Protein AF-A0A1I8AUG9-F1 (afdb_monomer_lite)

Secondary structure (DSSP, 8-state):
--HHHHHHHHHHHHHHHHHHHH---GGGGGHHHHHHH-HHHHT-TTSHHHHHHHHHHHHHHHHHHHHHHT--HHHHHHHHHHHHHHHHHTT-S-HHHHHHHHHHHHHHHHH-GGGGG-HHHHHHHHHHHHHHHHHHHH-TT---S-EE-TT-S-EE-

Radius of gyration: 16.48 Å; chains: 1; bounding box: 34×39×44 Å

InterPro domains:
  IPR045495 PI4-kinase, N-terminal [PF19274] (2-131)

Organism: NCBI:txid37863

pLDDT: mean 90.57, std 6.31, range [69.12, 98.06]

Foldseek 3Di:
DDPVLVVVLVVVLVVLLCQLQDPPDLCSLVVLVVCLVDPVQVPDPPCSNVSSLVSSLVSLLSSLVNCLVVVDPVSVVSLLLVLLVLLLQCLAPDPSSVVSSVSSNVSSCVSPVCSVVPPSSVVSNVQVVVQVVVCCVVPVPCPPQWADGPPRPDIHD

Structure (mmCIF, N/CA/C/O backbone):
data_AF-A0A1I8AUG9-F1
#
_entry.id   AF-A0A1I8AUG9-F1
#
loop_
_atom_site.group_PDB
_atom_site.id
_atom_site.type_symbol
_atom_site.label_atom_id
_atom_site.label_alt_id
_atom_site.label_comp_id
_atom_site.label_asym_id
_atom_site.label_entity_id
_atom_site.label_seq_id
_atom_site.pdbx_PDB_ins_code
_atom_site.Cartn_x
_atom_site.Cartn_y
_atom_site.Cartn_z
_atom_site.occupancy
_atom_site.B_iso_or_equiv
_atom_site.auth_seq_id
_atom_site.auth_comp_id
_atom_site.auth_asym_id
_atom_site.auth_atom_id
_atom_site.pdbx_PDB_model_num
ATOM 1 N N . MET A 1 1 ? 10.188 9.092 -20.958 1.00 77.44 1 MET A N 1
ATOM 2 C CA . MET A 1 1 ? 8.803 8.736 -21.311 1.00 77.44 1 MET A CA 1
ATOM 3 C C . MET A 1 1 ? 8.445 9.363 -22.630 1.00 77.44 1 MET A C 1
ATOM 5 O O . MET A 1 1 ? 8.800 10.518 -22.847 1.00 77.44 1 MET A O 1
ATOM 9 N N . ASP A 1 2 ? 7.770 8.608 -23.487 1.00 88.19 2 ASP A N 1
ATOM 10 C CA . ASP A 1 2 ? 7.116 9.165 -24.667 1.00 88.19 2 ASP A CA 1
ATOM 11 C C . ASP A 1 2 ? 5.736 9.756 -24.312 1.00 88.19 2 ASP A C 1
ATOM 13 O O . ASP A 1 2 ? 5.246 9.644 -23.184 1.00 88.19 2 ASP A O 1
ATOM 17 N N . PHE A 1 3 ? 5.110 10.427 -25.278 1.00 91.19 3 PHE A N 1
ATOM 18 C CA . PHE A 1 3 ? 3.799 11.043 -25.082 1.00 91.19 3 PHE A CA 1
ATOM 19 C C . PHE A 1 3 ? 2.711 10.014 -24.731 1.00 91.19 3 PHE A C 1
ATOM 21 O O . PHE A 1 3 ? 1.875 10.283 -23.869 1.00 91.19 3 PHE A O 1
ATOM 28 N N . ALA A 1 4 ? 2.736 8.826 -25.341 1.00 90.56 4 ALA A N 1
ATOM 29 C CA . ALA A 1 4 ? 1.734 7.789 -25.104 1.00 90.56 4 ALA A CA 1
ATOM 30 C C . ALA A 1 4 ? 1.789 7.266 -23.659 1.00 90.56 4 ALA A C 1
ATOM 32 O O . ALA A 1 4 ? 0.751 7.147 -23.006 1.00 90.56 4 ALA A O 1
ATOM 33 N N . GLN A 1 5 ? 2.992 7.043 -23.126 1.00 89.25 5 GLN A N 1
ATOM 34 C CA . GLN A 1 5 ? 3.235 6.654 -21.737 1.00 89.25 5 GLN A CA 1
ATOM 35 C C . GLN A 1 5 ? 2.730 7.719 -20.755 1.00 89.25 5 GLN A C 1
ATOM 37 O O . GLN A 1 5 ? 2.075 7.384 -19.768 1.00 89.25 5 GLN A O 1
ATOM 42 N N . CYS A 1 6 ? 2.968 9.003 -21.039 1.00 91.00 6 CYS A N 1
ATOM 43 C CA . CYS A 1 6 ? 2.462 10.100 -20.211 1.00 91.00 6 CYS A CA 1
ATOM 44 C C . CYS A 1 6 ? 0.925 10.156 -20.191 1.00 91.00 6 CYS A C 1
ATOM 46 O O . CYS A 1 6 ? 0.329 10.313 -19.123 1.00 91.00 6 CYS A O 1
ATOM 48 N N . ILE A 1 7 ? 0.272 10.003 -21.349 1.00 94.19 7 ILE A N 1
ATOM 49 C CA . ILE A 1 7 ? -1.196 9.985 -21.435 1.00 94.19 7 ILE A CA 1
ATOM 50 C C . ILE A 1 7 ? -1.774 8.766 -20.713 1.00 94.19 7 ILE A C 1
ATOM 52 O O . ILE A 1 7 ? -2.763 8.899 -19.988 1.00 94.19 7 ILE A O 1
ATOM 56 N N . TYR A 1 8 ? -1.142 7.600 -20.852 1.00 91.94 8 TYR A N 1
ATOM 57 C CA . TYR A 1 8 ? -1.527 6.399 -20.119 1.00 91.94 8 TYR A CA 1
ATOM 58 C C . TYR A 1 8 ? -1.450 6.618 -18.601 1.00 91.94 8 TYR A C 1
ATOM 60 O O . TYR A 1 8 ? -2.447 6.413 -17.910 1.00 91.94 8 TYR A O 1
ATOM 68 N N . LEU A 1 9 ? -0.320 7.118 -18.084 1.00 93.06 9 LEU A N 1
ATOM 69 C CA . LEU A 1 9 ? -0.156 7.410 -16.654 1.00 93.06 9 LEU A CA 1
ATOM 70 C C . LEU A 1 9 ? -1.202 8.384 -16.137 1.00 93.06 9 LEU A C 1
ATOM 72 O O . LEU A 1 9 ? -1.794 8.146 -15.088 1.00 93.06 9 LEU A O 1
ATOM 76 N N . LEU A 1 10 ? -1.436 9.476 -16.865 1.00 94.62 10 LEU A N 1
ATOM 77 C CA . LEU A 1 10 ? -2.419 10.474 -16.464 1.00 94.62 10 LEU A CA 1
ATOM 78 C C . LEU A 1 10 ? -3.830 9.876 -16.421 1.00 94.62 10 LEU A C 1
ATOM 80 O O . LEU A 1 10 ? -4.613 10.208 -15.530 1.00 94.62 10 LEU A O 1
ATOM 84 N N . SER A 1 11 ? -4.140 8.982 -17.361 1.00 95.31 11 SER A N 1
ATOM 85 C CA . SER A 1 11 ? -5.424 8.283 -17.420 1.00 95.31 11 SER A CA 1
ATOM 86 C C . SER A 1 11 ? -5.601 7.344 -16.228 1.00 95.31 11 SER A C 1
ATOM 88 O O . SER A 1 11 ? -6.619 7.434 -15.543 1.00 95.31 11 SER A O 1
ATOM 90 N N . VAL A 1 12 ? -4.596 6.511 -15.928 1.00 95.12 12 VAL A N 1
ATOM 91 C CA . VAL A 1 12 ? -4.596 5.624 -14.750 1.00 95.12 12 VAL A CA 1
ATOM 92 C C . VAL A 1 12 ? -4.712 6.443 -13.468 1.00 95.12 12 VAL A C 1
ATOM 94 O O . VAL A 1 12 ? -5.578 6.173 -12.644 1.00 95.12 12 VAL A O 1
ATOM 97 N N . PHE A 1 13 ? -3.904 7.493 -13.321 1.00 95.75 13 PHE A N 1
ATOM 98 C CA . PHE A 1 13 ? -3.904 8.341 -12.132 1.00 95.75 13 PHE A CA 1
ATOM 99 C C . PHE A 1 13 ? -5.277 8.967 -11.867 1.00 95.75 13 PHE A C 1
ATOM 101 O O . PHE A 1 13 ? -5.809 8.858 -10.765 1.00 95.75 13 PHE A O 1
ATOM 108 N N . ARG A 1 14 ? -5.887 9.582 -12.887 1.00 96.31 14 ARG A N 1
ATOM 109 C CA . ARG A 1 14 ? -7.218 10.194 -12.757 1.00 96.31 14 ARG A CA 1
ATOM 110 C C . ARG A 1 14 ? -8.294 9.159 -12.458 1.00 96.31 14 ARG A C 1
ATOM 112 O O . ARG A 1 14 ? -9.154 9.415 -11.619 1.00 96.31 14 ARG A O 1
ATOM 119 N N . LEU A 1 15 ? -8.253 8.010 -13.133 1.00 96.56 15 LEU A N 1
ATOM 120 C CA . LEU A 1 15 ? -9.219 6.938 -12.920 1.00 96.56 15 LEU A CA 1
ATOM 121 C C . LEU A 1 15 ? -9.156 6.414 -11.486 1.00 96.56 15 LEU A C 1
ATOM 123 O O . LEU A 1 15 ? -10.192 6.294 -10.838 1.00 96.56 15 LEU A O 1
ATOM 127 N N . GLU A 1 16 ? -7.956 6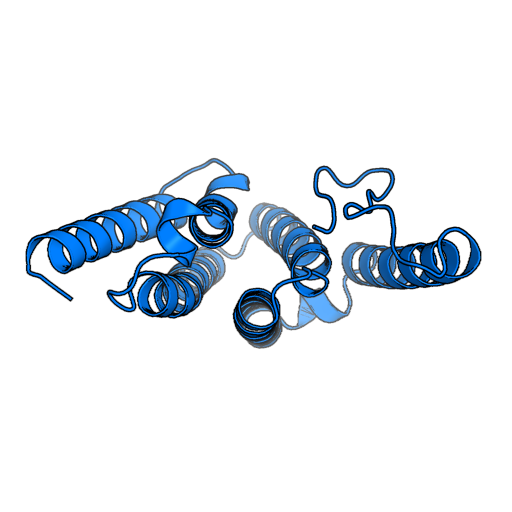.135 -10.985 1.00 96.44 16 GLU A N 1
ATOM 128 C CA . GLU A 1 16 ? -7.789 5.577 -9.647 1.00 96.44 16 GLU A CA 1
ATOM 129 C C . GLU A 1 16 ? -8.078 6.613 -8.549 1.00 96.44 16 GLU A C 1
ATOM 131 O O . GLU A 1 16 ? -8.703 6.248 -7.557 1.00 96.44 16 GLU A O 1
ATOM 136 N N . ILE A 1 17 ? -7.788 7.911 -8.750 1.00 95.69 17 ILE A N 1
ATOM 137 C CA . ILE A 1 17 ? -8.299 8.971 -7.855 1.00 95.69 17 ILE A CA 1
ATOM 138 C C . ILE A 1 17 ? -9.830 8.958 -7.814 1.00 95.69 17 ILE A C 1
ATOM 140 O O . ILE A 1 17 ? -10.426 8.911 -6.738 1.00 95.69 17 ILE A O 1
ATOM 144 N N . MET A 1 18 ? -10.496 8.966 -8.974 1.00 95.50 18 MET A N 1
ATOM 145 C CA . MET A 1 18 ? -11.961 8.936 -9.005 1.00 95.50 18 MET A CA 1
ATOM 146 C C . MET A 1 18 ? -12.508 7.689 -8.307 1.00 95.50 18 MET A C 1
ATOM 148 O O . MET A 1 18 ? -13.500 7.789 -7.581 1.00 95.50 18 MET A O 1
ATOM 152 N N . ARG A 1 19 ? -11.845 6.540 -8.490 1.00 94.94 19 ARG A N 1
ATOM 153 C CA . ARG A 1 19 ? -12.214 5.273 -7.862 1.00 94.94 19 ARG A CA 1
ATOM 154 C C . ARG A 1 19 ? -12.120 5.353 -6.341 1.00 94.94 19 ARG A C 1
ATOM 156 O O . ARG A 1 19 ? -13.088 4.988 -5.683 1.00 94.94 19 ARG A O 1
ATOM 163 N N . VAL A 1 20 ? -11.015 5.837 -5.773 1.00 94.44 20 VAL A N 1
ATOM 164 C CA . VAL A 1 20 ? -10.864 5.881 -4.307 1.00 94.44 20 VAL A CA 1
ATOM 165 C C . VAL A 1 20 ? -11.780 6.905 -3.636 1.00 94.44 20 VAL A C 1
ATOM 167 O O . VAL A 1 20 ? -12.206 6.685 -2.507 1.00 94.44 20 VAL A O 1
ATOM 170 N N . VAL A 1 21 ? -12.131 7.992 -4.327 1.00 91.75 21 VAL A N 1
ATOM 171 C CA . VAL A 1 21 ? -13.001 9.042 -3.772 1.00 91.75 21 VAL A CA 1
ATOM 172 C C . VAL A 1 21 ? -14.480 8.630 -3.782 1.00 91.75 21 VAL A C 1
ATOM 174 O O . VAL A 1 21 ? -15.212 8.907 -2.825 1.00 91.75 21 VAL A O 1
ATOM 177 N N . HIS A 1 22 ? -14.933 7.977 -4.858 1.00 91.25 22 HIS A N 1
ATOM 178 C CA . HIS A 1 22 ? -16.366 7.797 -5.128 1.00 91.25 22 HIS A CA 1
ATOM 179 C C . HIS A 1 22 ? -16.861 6.351 -5.052 1.00 91.25 22 HIS A C 1
ATOM 181 O O . HIS A 1 22 ? -18.067 6.136 -4.947 1.00 91.25 22 HIS A O 1
ATOM 187 N N . SER A 1 23 ? -15.978 5.354 -5.140 1.00 90.88 23 SER A N 1
ATOM 188 C CA . SER A 1 23 ? -16.405 3.955 -5.115 1.00 90.88 23 SER A CA 1
ATOM 189 C C . SER A 1 23 ? -16.930 3.554 -3.738 1.00 90.88 23 SER A C 1
ATOM 191 O O . SER A 1 23 ? -16.414 3.969 -2.702 1.00 90.88 23 SER A O 1
ATOM 193 N N . THR A 1 24 ? -17.940 2.690 -3.729 1.00 85.44 24 THR A N 1
ATOM 194 C CA . THR A 1 24 ? -18.483 2.069 -2.514 1.00 85.44 24 THR A CA 1
ATOM 195 C C . THR A 1 24 ? -17.773 0.763 -2.156 1.00 85.44 24 THR A C 1
ATOM 197 O O . THR A 1 24 ? -17.921 0.267 -1.041 1.00 85.44 24 THR A O 1
ATOM 200 N N . HIS A 1 25 ? -16.991 0.197 -3.080 1.00 88.31 25 HIS A N 1
ATOM 201 C CA . HIS A 1 25 ? -16.281 -1.060 -2.861 1.00 88.31 25 HIS A CA 1
ATOM 202 C C . HIS A 1 25 ? -15.014 -0.840 -2.035 1.00 88.31 25 HIS A C 1
ATOM 204 O O . HIS A 1 25 ? -14.151 -0.057 -2.438 1.00 88.31 25 HIS A O 1
ATOM 210 N N . CYS A 1 26 ? -14.861 -1.592 -0.942 1.00 83.69 26 CYS A N 1
ATOM 211 C CA . CYS A 1 26 ? -13.699 -1.490 -0.058 1.00 83.69 26 CYS A CA 1
ATOM 212 C C . CYS A 1 26 ? -12.379 -1.767 -0.806 1.00 83.69 26 CYS A C 1
ATOM 214 O O . CYS A 1 26 ? -11.450 -0.977 -0.714 1.00 83.69 26 CYS A O 1
ATOM 216 N N . ASP A 1 27 ? -12.323 -2.775 -1.681 1.00 88.75 27 ASP A N 1
ATOM 217 C CA . ASP A 1 27 ? -11.096 -3.163 -2.414 1.00 88.75 27 ASP A CA 1
ATOM 218 C C . ASP A 1 27 ? -10.605 -2.147 -3.454 1.00 88.75 27 ASP A C 1
ATOM 220 O O . ASP A 1 27 ? -9.546 -2.322 -4.059 1.00 88.75 27 ASP A O 1
ATOM 224 N N . SER A 1 28 ? -11.364 -1.076 -3.691 1.00 89.69 28 SER A N 1
ATOM 225 C CA . SER A 1 28 ? -11.047 -0.066 -4.704 1.00 89.69 28 SER A CA 1
AT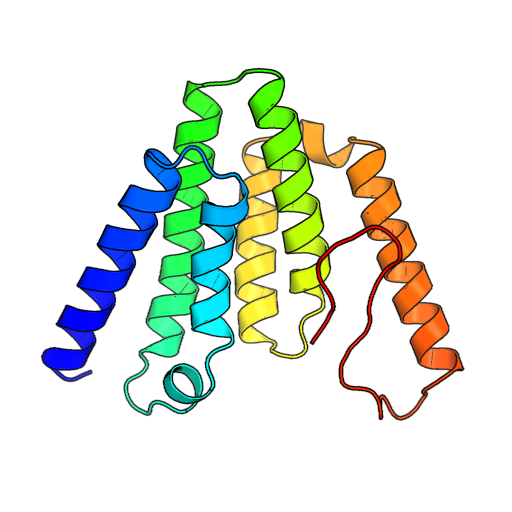OM 226 C C . SER A 1 28 ? -9.657 0.537 -4.522 1.00 89.69 28 SER A C 1
ATOM 228 O O . SER A 1 28 ? -8.958 0.777 -5.500 1.00 89.69 28 SER A O 1
ATOM 230 N N . VAL A 1 29 ? -9.238 0.728 -3.271 1.00 91.31 29 VAL A N 1
ATOM 231 C CA . VAL A 1 29 ? -7.938 1.315 -2.915 1.00 91.31 29 VAL A CA 1
ATOM 232 C C . VAL A 1 29 ? -6.777 0.366 -3.226 1.00 91.31 29 VAL A C 1
ATOM 234 O O . VAL A 1 29 ? -5.651 0.803 -3.443 1.00 91.31 29 VAL A O 1
ATOM 237 N N . HIS A 1 30 ? -7.027 -0.943 -3.296 1.00 94.44 30 HIS A N 1
ATOM 238 C CA . HIS A 1 30 ? -5.989 -1.947 -3.552 1.00 94.44 30 HIS A CA 1
ATOM 239 C C . HIS A 1 30 ? -5.645 -2.077 -5.035 1.00 94.44 30 HIS A C 1
ATOM 241 O O . HIS A 1 30 ? -4.584 -2.593 -5.377 1.00 94.44 30 HIS A O 1
ATOM 247 N N . VAL A 1 31 ? -6.512 -1.591 -5.930 1.00 93.88 31 VAL A N 1
ATOM 248 C CA . VAL A 1 31 ? -6.331 -1.708 -7.385 1.00 93.88 31 VAL A CA 1
ATOM 249 C C . VAL A 1 31 ? -5.028 -1.054 -7.842 1.00 93.88 31 VAL A C 1
ATOM 251 O O . VAL A 1 31 ? -4.342 -1.621 -8.690 1.00 93.88 31 VAL A O 1
ATOM 254 N N . ILE A 1 32 ? -4.627 0.070 -7.236 1.00 94.50 32 ILE A N 1
ATOM 255 C CA . ILE A 1 32 ? -3.385 0.749 -7.619 1.00 94.50 32 ILE A CA 1
ATOM 256 C C . ILE A 1 32 ? -2.141 -0.137 -7.421 1.00 94.50 32 ILE A C 1
ATOM 258 O O . ILE A 1 32 ? -1.220 -0.109 -8.236 1.00 94.50 32 ILE A O 1
ATOM 262 N N . PHE A 1 33 ? -2.145 -0.992 -6.393 1.00 93.56 33 PHE A N 1
ATOM 263 C CA . PHE A 1 33 ? -1.044 -1.912 -6.101 1.00 93.56 33 PHE A CA 1
ATOM 264 C C . PHE A 1 33 ? -0.951 -3.051 -7.123 1.00 93.56 33 PHE A C 1
ATOM 266 O O . PHE A 1 33 ? 0.152 -3.488 -7.441 1.00 93.56 33 PHE A O 1
ATOM 273 N N . LYS A 1 34 ? -2.068 -3.446 -7.751 1.00 92.06 34 LYS A N 1
ATOM 274 C CA . LYS A 1 34 ? -2.063 -4.449 -8.832 1.00 92.06 34 LYS A CA 1
ATOM 275 C C . LYS A 1 34 ? -1.257 -3.982 -10.049 1.00 92.06 34 LYS A C 1
ATOM 277 O O . LYS A 1 34 ? -0.575 -4.790 -10.673 1.00 92.06 34 LYS A O 1
ATOM 282 N N . TYR A 1 35 ? -1.264 -2.682 -10.364 1.00 92.25 35 TYR A N 1
ATOM 283 C CA . TYR A 1 35 ? -0.413 -2.145 -11.438 1.00 92.25 35 TYR A CA 1
ATOM 284 C C . TYR A 1 35 ? 1.080 -2.194 -11.079 1.00 92.25 35 TYR A C 1
ATOM 286 O O . TYR A 1 35 ? 1.918 -2.286 -11.975 1.00 92.25 35 TYR A O 1
ATOM 294 N N . LEU A 1 36 ? 1.430 -2.136 -9.787 1.00 91.69 36 LEU A N 1
ATOM 295 C CA . LEU A 1 36 ? 2.822 -2.228 -9.329 1.00 91.69 36 LEU A CA 1
ATOM 296 C C . LEU A 1 36 ? 3.377 -3.652 -9.464 1.00 91.69 36 LEU A C 1
ATOM 298 O O . LEU A 1 36 ? 4.581 -3.820 -9.669 1.00 91.69 36 LEU A O 1
ATOM 302 N N . GLU A 1 37 ? 2.504 -4.655 -9.371 1.00 88.62 37 GLU A N 1
ATOM 303 C CA . GLU A 1 37 ? 2.828 -6.077 -9.510 1.00 88.62 37 GLU A CA 1
ATOM 304 C C . GLU A 1 37 ? 2.949 -6.517 -10.985 1.00 88.62 37 GLU A C 1
ATOM 306 O O . GLU A 1 37 ? 3.646 -7.497 -11.292 1.00 88.62 37 GLU A O 1
ATOM 311 N N . ASP A 1 38 ? 2.350 -5.773 -11.920 1.00 90.81 38 ASP A N 1
ATOM 312 C CA . ASP A 1 38 ? 2.354 -6.090 -13.350 1.00 90.81 38 ASP A CA 1
ATOM 313 C C . ASP A 1 38 ? 3.787 -6.144 -13.921 1.00 90.81 38 ASP A C 1
ATOM 315 O O . ASP A 1 38 ? 4.574 -5.193 -13.863 1.00 90.81 38 ASP A O 1
ATOM 319 N N . ARG A 1 39 ? 4.152 -7.298 -14.495 1.00 87.25 39 ARG A N 1
ATOM 320 C CA . ARG A 1 39 ? 5.489 -7.535 -15.061 1.00 87.25 39 ARG A CA 1
ATOM 321 C C . ARG A 1 39 ? 5.773 -6.673 -16.291 1.00 87.25 39 ARG A C 1
ATOM 323 O O . ARG A 1 39 ? 6.936 -6.333 -16.502 1.00 87.25 39 ARG A O 1
ATOM 330 N N . ALA A 1 40 ? 4.765 -6.362 -17.103 1.00 86.50 40 ALA A N 1
ATOM 331 C CA . ALA A 1 40 ? 4.923 -5.543 -18.301 1.00 86.50 40 ALA A CA 1
ATOM 332 C C . ALA A 1 40 ? 5.253 -4.097 -17.920 1.00 86.50 40 ALA A C 1
ATOM 334 O O . ALA A 1 40 ? 6.181 -3.510 -18.470 1.00 86.50 40 ALA A O 1
ATOM 335 N N . VAL A 1 41 ? 4.564 -3.576 -16.903 1.00 86.19 41 VAL A N 1
ATOM 336 C CA . VAL A 1 41 ? 4.817 -2.244 -16.342 1.00 86.19 41 VAL A CA 1
ATOM 337 C C . VAL A 1 41 ? 6.195 -2.183 -15.679 1.00 86.19 41 VAL A C 1
ATOM 339 O O . VAL A 1 41 ? 6.943 -1.236 -15.904 1.00 86.19 41 VAL A O 1
ATOM 342 N N . ARG A 1 42 ? 6.571 -3.208 -14.902 1.00 85.69 42 ARG A N 1
ATOM 343 C CA . ARG A 1 42 ? 7.868 -3.261 -14.203 1.00 85.69 42 ARG A CA 1
ATOM 344 C C . ARG A 1 42 ? 9.077 -3.308 -15.129 1.00 85.69 42 ARG A C 1
ATOM 346 O O . ARG A 1 42 ? 10.108 -2.723 -14.816 1.00 85.69 42 ARG A O 1
ATOM 353 N N . LYS A 1 43 ? 8.979 -4.042 -16.238 1.00 84.25 43 LYS A N 1
ATOM 354 C CA . LYS A 1 43 ? 10.083 -4.199 -17.199 1.00 84.25 43 LYS A CA 1
ATOM 355 C C . LYS A 1 43 ? 10.188 -3.039 -18.189 1.00 84.25 43 LYS A C 1
ATOM 357 O O . LYS A 1 43 ? 11.072 -3.062 -19.048 1.00 84.25 43 LYS A O 1
ATOM 362 N N . ASP A 1 44 ? 9.303 -2.051 -18.090 1.00 81.06 44 ASP A N 1
ATOM 363 C CA . ASP A 1 44 ? 9.317 -0.894 -18.968 1.00 81.06 44 ASP A CA 1
ATOM 364 C C . ASP A 1 44 ? 10.584 -0.045 -18.770 1.00 81.06 44 ASP A C 1
ATOM 366 O O . ASP A 1 44 ? 11.021 0.236 -17.653 1.00 81.06 44 ASP A O 1
ATOM 370 N N . LYS A 1 45 ? 11.169 0.404 -19.884 1.00 73.12 45 LYS A N 1
ATOM 371 C CA . LYS A 1 45 ? 12.371 1.255 -19.888 1.00 73.12 45 LYS A CA 1
ATOM 372 C C . LYS A 1 45 ? 12.050 2.732 -19.633 1.00 73.12 45 LYS A C 1
ATOM 374 O O . LYS A 1 45 ? 12.959 3.531 -19.429 1.00 73.12 45 LYS A O 1
ATOM 379 N N . GLY A 1 46 ? 10.775 3.113 -19.675 1.00 72.31 46 GLY A N 1
ATOM 380 C CA . GLY A 1 46 ? 10.294 4.488 -19.665 1.00 72.31 46 GLY A CA 1
ATOM 381 C C . GLY A 1 46 ? 10.146 5.128 -18.288 1.00 72.31 46 GLY A C 1
ATOM 382 O O . GLY A 1 46 ? 9.628 6.232 -18.229 1.00 72.31 46 GLY A O 1
ATOM 383 N N . ALA A 1 47 ? 10.597 4.511 -17.192 1.00 84.88 47 ALA A N 1
ATOM 384 C CA . ALA A 1 47 ? 10.345 4.977 -15.816 1.00 84.88 47 ALA A CA 1
ATOM 385 C C . ALA A 1 47 ? 8.850 5.032 -15.423 1.00 84.88 47 ALA A C 1
ATOM 387 O O . ALA A 1 47 ? 8.503 5.574 -14.372 1.00 84.88 47 ALA A O 1
ATOM 388 N N . LEU A 1 48 ? 7.976 4.404 -16.219 1.00 90.62 48 LEU A N 1
ATOM 389 C CA . LEU A 1 48 ? 6.537 4.286 -15.981 1.00 90.62 48 LEU A CA 1
ATOM 390 C C . LEU A 1 48 ? 6.234 3.747 -14.578 1.00 90.62 48 LEU A C 1
ATOM 392 O O . LEU A 1 48 ? 5.415 4.297 -13.841 1.00 90.62 48 LEU A O 1
ATOM 396 N N . TRP A 1 49 ? 6.944 2.688 -14.193 1.00 92.25 49 TRP A N 1
ATOM 397 C CA . TRP A 1 49 ? 6.763 2.034 -12.904 1.00 92.25 49 TRP A CA 1
ATOM 398 C C . TRP A 1 49 ? 7.098 2.950 -11.719 1.00 92.25 49 TRP A C 1
ATOM 400 O O . TRP A 1 49 ? 6.370 2.964 -10.729 1.00 92.25 49 TRP A O 1
ATOM 410 N N . LEU A 1 50 ? 8.134 3.789 -11.836 1.00 91.75 50 LEU A N 1
ATOM 411 C CA . LEU A 1 50 ? 8.479 4.762 -10.796 1.00 91.75 50 LEU A CA 1
ATOM 412 C C . LEU A 1 50 ? 7.382 5.819 -10.625 1.00 91.75 50 LEU A C 1
ATOM 414 O O . LEU A 1 50 ? 7.056 6.202 -9.500 1.00 91.75 50 LEU A O 1
ATOM 418 N N . CYS A 1 51 ? 6.791 6.282 -11.726 1.00 93.50 51 CYS A N 1
ATOM 419 C CA . CYS A 1 51 ? 5.656 7.197 -11.664 1.00 93.50 51 CYS A CA 1
ATOM 420 C C . CYS A 1 51 ? 4.442 6.544 -10.999 1.00 93.50 51 CYS A C 1
ATOM 422 O O . CYS A 1 51 ? 3.789 7.198 -10.191 1.00 93.50 51 CYS A O 1
ATOM 424 N N . LEU A 1 52 ? 4.176 5.262 -11.267 1.00 94.81 52 LEU A N 1
ATOM 425 C CA . LEU A 1 52 ? 3.088 4.528 -10.617 1.00 94.81 52 LEU A CA 1
ATOM 426 C C . LEU A 1 52 ? 3.323 4.311 -9.119 1.00 94.81 52 LEU A C 1
ATOM 428 O O . LEU A 1 52 ? 2.382 4.455 -8.345 1.00 94.81 52 LEU A O 1
ATOM 432 N N . LEU A 1 53 ? 4.559 4.039 -8.689 1.00 95.06 53 LEU A N 1
ATOM 433 C CA . LEU A 1 53 ? 4.902 3.949 -7.263 1.00 95.06 53 LEU A CA 1
ATOM 434 C C . LEU A 1 53 ? 4.581 5.259 -6.529 1.00 95.06 53 LEU A C 1
ATOM 436 O O . LEU A 1 53 ? 3.949 5.251 -5.477 1.00 95.06 53 LEU A O 1
ATOM 440 N N . ASN A 1 54 ? 4.960 6.401 -7.107 1.00 95.00 54 ASN A N 1
ATOM 441 C CA . ASN A 1 54 ? 4.644 7.706 -6.520 1.00 95.00 54 ASN A CA 1
ATOM 442 C C . ASN A 1 54 ? 3.144 8.027 -6.603 1.00 95.00 54 ASN A C 1
ATOM 444 O O . ASN A 1 54 ? 2.570 8.552 -5.650 1.00 95.00 54 ASN A O 1
ATOM 448 N N . ALA A 1 55 ? 2.495 7.676 -7.714 1.00 95.88 55 ALA A N 1
ATOM 449 C CA . ALA A 1 55 ? 1.056 7.824 -7.881 1.00 95.88 55 ALA A CA 1
ATOM 450 C C . ALA A 1 55 ? 0.279 7.041 -6.818 1.00 95.88 55 ALA A C 1
ATOM 452 O O . ALA A 1 55 ? -0.674 7.581 -6.269 1.00 95.88 55 ALA A O 1
ATOM 453 N N . ALA A 1 56 ? 0.697 5.817 -6.484 1.00 97.00 56 ALA A N 1
ATOM 454 C CA . ALA A 1 56 ? 0.061 5.000 -5.455 1.00 97.00 56 ALA A CA 1
ATOM 455 C C . ALA A 1 56 ? 0.037 5.695 -4.090 1.00 97.00 56 ALA A C 1
ATOM 457 O O . ALA A 1 56 ? -0.999 5.703 -3.429 1.00 97.00 56 ALA A O 1
ATOM 458 N N . ILE A 1 57 ? 1.140 6.347 -3.712 1.00 97.50 57 ILE A N 1
ATOM 459 C CA . ILE A 1 57 ? 1.227 7.125 -2.471 1.00 97.50 57 ILE A CA 1
ATOM 460 C C . ILE A 1 57 ? 0.233 8.289 -2.496 1.00 97.50 57 ILE A C 1
ATOM 462 O O . ILE A 1 57 ? -0.488 8.495 -1.524 1.00 97.50 57 ILE A O 1
ATOM 466 N N . VAL A 1 58 ? 0.174 9.038 -3.602 1.00 97.38 58 VAL A N 1
ATOM 467 C CA . VAL A 1 58 ? -0.719 10.201 -3.742 1.00 97.38 58 VAL A CA 1
ATOM 468 C C . VAL A 1 58 ? -2.192 9.784 -3.767 1.00 97.38 58 VAL A C 1
ATOM 470 O O . VAL A 1 58 ? -3.008 10.379 -3.074 1.00 97.38 58 VAL A O 1
ATOM 473 N N . ILE A 1 59 ? -2.536 8.735 -4.517 1.00 97.19 59 ILE A N 1
ATOM 474 C CA . ILE A 1 59 ? -3.900 8.190 -4.592 1.00 97.19 59 ILE A CA 1
ATOM 475 C C . ILE A 1 59 ? -4.351 7.700 -3.212 1.00 97.19 59 ILE A C 1
ATOM 477 O O . ILE A 1 59 ? -5.481 7.955 -2.799 1.00 97.19 59 ILE A O 1
ATOM 481 N N . PHE A 1 60 ? -3.468 7.020 -2.477 1.00 97.38 60 PHE A N 1
ATOM 482 C CA . PHE A 1 60 ? -3.772 6.571 -1.124 1.00 97.38 60 PHE A CA 1
ATOM 483 C C . PHE A 1 60 ? -3.965 7.749 -0.158 1.00 97.38 60 PHE A C 1
ATOM 485 O O . PHE A 1 60 ? -4.888 7.736 0.648 1.00 97.38 60 PHE A O 1
ATOM 492 N N . ASP A 1 61 ? -3.147 8.796 -0.262 1.00 96.75 61 ASP A N 1
ATOM 493 C CA . ASP A 1 61 ? -3.281 10.013 0.549 1.00 96.75 61 ASP A CA 1
ATOM 494 C C . ASP A 1 61 ? -4.620 10.735 0.310 1.00 96.75 61 ASP A C 1
ATOM 496 O O . ASP A 1 61 ? -5.273 11.192 1.252 1.00 96.75 61 ASP A O 1
ATOM 500 N N . GLU A 1 62 ? -5.073 10.774 -0.945 1.00 96.38 62 GLU A N 1
ATOM 501 C CA . GLU A 1 62 ? -6.384 11.317 -1.310 1.00 96.38 62 GLU A CA 1
ATOM 502 C C . GLU A 1 62 ? -7.518 10.498 -0.672 1.00 96.38 62 GLU A C 1
ATOM 504 O O . GLU A 1 62 ? -8.451 11.055 -0.090 1.00 96.38 62 GLU A O 1
ATOM 509 N N . TYR A 1 63 ? -7.402 9.165 -0.680 1.00 95.81 63 TYR A N 1
ATOM 510 C CA . TYR A 1 63 ? -8.351 8.287 0.007 1.00 95.81 63 TYR A CA 1
ATOM 511 C C . TYR A 1 63 ? -8.436 8.573 1.514 1.00 95.81 63 TYR A C 1
ATOM 513 O O . TYR A 1 63 ? -9.535 8.673 2.069 1.00 95.81 63 TYR A O 1
ATOM 521 N N . LEU A 1 64 ? -7.293 8.736 2.189 1.00 95.69 64 LEU A N 1
ATOM 522 C CA . LEU A 1 64 ? -7.263 9.064 3.618 1.00 95.69 64 LEU A CA 1
ATOM 523 C C . LEU A 1 64 ? -7.915 10.422 3.898 1.00 95.69 64 LEU A C 1
ATOM 525 O O . LEU A 1 64 ? -8.653 10.568 4.877 1.00 95.69 64 LEU A O 1
ATOM 529 N N . THR A 1 65 ? -7.679 11.397 3.020 1.00 94.75 65 THR A N 1
ATOM 530 C CA . THR A 1 65 ? -8.281 12.732 3.098 1.00 94.75 65 THR A CA 1
ATOM 531 C C . THR A 1 65 ? -9.806 12.655 3.019 1.00 94.75 65 THR A C 1
ATOM 533 O O . THR A 1 65 ? -10.498 13.285 3.824 1.00 94.75 65 THR A O 1
ATOM 536 N N . GLU A 1 66 ? -10.347 11.829 2.125 1.00 93.31 66 GLU A N 1
ATOM 537 C CA . GLU A 1 66 ? -11.788 11.580 2.033 1.00 93.31 66 GLU A CA 1
ATOM 538 C C . GLU A 1 66 ? -12.349 10.828 3.244 1.00 93.31 66 GLU A C 1
ATOM 540 O O . GLU A 1 66 ? -13.414 11.181 3.759 1.00 93.31 66 GLU A O 1
ATOM 545 N N . CYS A 1 67 ? -11.626 9.830 3.754 1.00 93.19 67 CYS A N 1
ATOM 546 C CA . CYS A 1 67 ? -12.022 9.102 4.960 1.00 93.19 67 CYS A CA 1
ATOM 547 C C . CYS A 1 67 ? -12.126 10.029 6.174 1.00 93.19 67 CYS A C 1
ATOM 549 O O . CYS A 1 67 ? -13.083 9.946 6.945 1.00 93.19 67 CYS A O 1
ATOM 551 N N . LYS A 1 68 ? -11.178 10.962 6.312 1.00 92.31 68 LYS A N 1
ATOM 552 C CA . LYS A 1 68 ? -11.146 11.931 7.411 1.00 92.31 68 LYS A CA 1
ATOM 553 C C . LYS A 1 68 ? -12.375 12.844 7.415 1.00 92.31 68 LYS A C 1
ATOM 555 O O . LYS A 1 68 ? -12.875 13.176 8.485 1.00 92.31 68 LYS A O 1
ATOM 560 N N . LYS A 1 69 ? -12.897 13.211 6.238 1.00 90.56 69 LYS A N 1
ATOM 561 C CA . LYS A 1 69 ? -14.120 14.028 6.103 1.00 90.56 69 LYS A CA 1
ATOM 562 C C . LYS A 1 69 ? -15.382 13.279 6.538 1.00 90.56 69 LYS A C 1
ATOM 564 O O . LYS A 1 69 ? -16.330 13.901 7.003 1.00 90.56 69 LYS A O 1
ATOM 569 N N . LYS A 1 70 ? -15.403 11.955 6.376 1.00 85.88 70 LYS A N 1
ATOM 570 C CA . LYS A 1 70 ? -16.587 11.103 6.562 1.00 85.88 70 LYS A CA 1
ATOM 571 C C . LYS A 1 70 ? -16.576 10.320 7.889 1.00 85.88 70 LYS A C 1
ATOM 573 O O . LYS A 1 70 ? -17.382 9.404 8.027 1.00 85.88 70 LYS A O 1
ATOM 578 N N . ALA A 1 71 ? -15.664 10.640 8.817 1.00 74.56 71 ALA A N 1
ATOM 579 C CA . ALA A 1 71 ? -15.318 9.894 10.038 1.00 74.56 71 ALA A CA 1
ATOM 580 C C . ALA A 1 71 ? -16.507 9.173 10.718 1.00 74.56 71 ALA A C 1
ATOM 582 O O . ALA A 1 71 ? -17.237 9.741 11.528 1.00 74.56 71 ALA A O 1
ATOM 583 N N . THR A 1 72 ? -16.690 7.896 10.375 1.00 82.44 72 THR A N 1
ATOM 584 C CA . THR A 1 72 ? -17.784 7.019 10.823 1.00 82.44 72 THR A CA 1
ATOM 585 C C . THR A 1 72 ? -17.228 5.645 11.191 1.00 82.44 72 THR A C 1
ATOM 587 O O . THR A 1 72 ? -16.165 5.248 10.718 1.00 82.44 72 THR A O 1
ATOM 590 N N . SER A 1 73 ? -17.970 4.863 11.981 1.00 81.69 73 SER A N 1
ATOM 591 C CA . SER A 1 73 ? -17.551 3.513 12.399 1.00 81.69 73 SER A CA 1
ATOM 592 C C . SER A 1 73 ? -17.372 2.522 11.238 1.00 81.69 73 SER A C 1
ATOM 594 O O . SER A 1 73 ? -16.617 1.558 11.350 1.00 81.69 73 SER A O 1
ATOM 596 N N . VAL A 1 74 ? -18.047 2.747 10.106 1.00 86.88 74 VAL A N 1
ATOM 597 C CA . VAL A 1 74 ? -17.858 1.958 8.875 1.00 86.88 74 VAL A CA 1
ATOM 598 C C . VAL A 1 74 ? -16.473 2.215 8.280 1.00 86.88 74 VAL A C 1
ATOM 600 O O . VAL A 1 74 ? -15.804 1.279 7.847 1.00 86.88 74 VAL A O 1
ATOM 603 N N . ILE A 1 75 ? -16.013 3.467 8.317 1.00 89.25 75 ILE A N 1
ATOM 604 C CA . ILE A 1 75 ? -14.692 3.847 7.816 1.00 89.25 75 ILE A CA 1
ATOM 605 C C . ILE A 1 75 ? -13.599 3.233 8.673 1.00 89.25 75 ILE A C 1
ATOM 607 O O . ILE A 1 75 ? -12.639 2.732 8.109 1.00 89.25 75 ILE A O 1
ATOM 611 N N . ASP A 1 76 ? -13.761 3.167 9.996 1.00 90.12 76 ASP A N 1
ATOM 612 C CA . ASP A 1 76 ? -12.781 2.486 10.852 1.00 90.12 76 ASP A CA 1
ATOM 613 C C . ASP A 1 76 ? -12.577 1.018 10.449 1.00 90.12 76 ASP A C 1
ATOM 615 O O . ASP A 1 76 ? -11.442 0.541 10.412 1.00 90.12 76 ASP A O 1
ATOM 619 N N . LYS A 1 77 ? -13.647 0.308 10.061 1.00 91.62 77 LYS A N 1
ATOM 620 C CA . LYS A 1 77 ? -13.529 -1.063 9.535 1.00 91.62 77 LYS A CA 1
ATOM 621 C C . LYS A 1 77 ? -12.780 -1.107 8.204 1.00 91.62 77 LYS A C 1
ATOM 623 O O . LYS A 1 77 ? -11.968 -2.004 7.999 1.00 91.62 77 LYS A O 1
ATOM 628 N N . HIS A 1 78 ? -13.026 -0.148 7.312 1.00 92.69 78 HIS A N 1
ATOM 629 C CA . HIS A 1 78 ? -12.289 -0.053 6.050 1.00 92.69 78 HIS A CA 1
ATOM 630 C C . HIS A 1 78 ? -10.811 0.281 6.291 1.00 92.69 78 HIS A C 1
ATOM 632 O O . HIS A 1 78 ? -9.936 -0.352 5.713 1.00 92.69 78 HIS A O 1
ATOM 638 N N . LEU A 1 79 ? -10.507 1.229 7.179 1.00 94.31 79 LEU A N 1
ATOM 639 C CA . LEU A 1 79 ? -9.138 1.593 7.543 1.00 94.31 79 LEU A CA 1
ATOM 640 C C . LEU A 1 79 ? -8.386 0.405 8.148 1.00 94.31 79 LEU A C 1
ATOM 642 O O . LEU A 1 79 ? -7.234 0.175 7.787 1.00 94.31 79 LEU A O 1
ATOM 646 N N . GLN A 1 80 ? -9.047 -0.384 9.000 1.00 94.12 80 GLN A N 1
ATOM 647 C CA . GLN A 1 80 ? -8.499 -1.638 9.509 1.00 94.12 80 GLN A CA 1
ATOM 648 C C . GLN A 1 80 ? -8.197 -2.624 8.375 1.00 94.12 80 GLN A C 1
ATOM 650 O O . GLN A 1 80 ? -7.082 -3.133 8.296 1.00 94.12 80 GLN A O 1
ATOM 655 N N . TYR A 1 81 ? -9.150 -2.841 7.469 1.00 94.06 81 TYR A N 1
ATOM 656 C CA . TYR A 1 81 ? -8.971 -3.716 6.310 1.00 94.06 81 TYR A CA 1
ATOM 657 C C . TYR A 1 81 ? -7.786 -3.283 5.426 1.00 94.06 81 TYR A C 1
ATOM 659 O O . TYR A 1 81 ? -6.971 -4.104 5.005 1.00 94.06 81 TYR A O 1
ATOM 667 N N . HIS A 1 82 ? -7.628 -1.978 5.186 1.00 95.25 82 HIS A N 1
ATOM 668 C CA . HIS A 1 82 ? -6.485 -1.450 4.442 1.00 95.25 82 HIS A CA 1
ATOM 669 C C . HIS A 1 82 ? -5.168 -1.571 5.207 1.00 95.25 82 HIS A C 1
ATOM 671 O O . HIS A 1 82 ? -4.147 -1.847 4.583 1.00 95.25 82 HIS A O 1
ATOM 677 N N . ALA A 1 83 ? -5.171 -1.394 6.529 1.00 95.56 83 ALA A N 1
ATOM 678 C CA . ALA A 1 83 ? -3.981 -1.600 7.345 1.00 95.56 83 ALA A CA 1
ATOM 679 C C . ALA A 1 83 ? -3.488 -3.050 7.245 1.00 95.56 83 ALA A C 1
ATOM 681 O O . ALA A 1 83 ? -2.302 -3.271 7.026 1.00 95.56 83 ALA A O 1
ATOM 682 N N . GLU A 1 84 ? -4.389 -4.032 7.334 1.00 94.44 84 GLU A N 1
ATOM 683 C CA . GLU A 1 84 ? -4.044 -5.454 7.201 1.00 94.44 84 GLU A CA 1
ATOM 684 C C . GLU A 1 84 ? -3.480 -5.786 5.817 1.00 94.44 84 GLU A C 1
ATOM 686 O O . GLU A 1 84 ? -2.448 -6.453 5.715 1.00 94.44 84 GLU A O 1
ATOM 691 N N . PHE A 1 85 ? -4.092 -5.255 4.755 1.00 95.38 85 PHE A N 1
ATOM 692 C CA . PHE A 1 85 ? -3.557 -5.366 3.398 1.00 95.38 85 PHE A CA 1
ATOM 693 C C . PHE A 1 85 ? -2.136 -4.798 3.292 1.00 95.38 85 PHE A C 1
ATOM 695 O O . PHE A 1 85 ? -1.231 -5.457 2.778 1.00 95.38 85 PHE A O 1
ATOM 702 N N . LEU A 1 86 ? -1.927 -3.577 3.793 1.00 95.94 86 LEU A N 1
ATOM 703 C CA . LEU A 1 86 ? -0.627 -2.917 3.736 1.00 95.94 86 LEU A CA 1
ATOM 704 C C . LEU A 1 86 ? 0.419 -3.650 4.585 1.00 95.94 86 LEU A C 1
ATOM 706 O O . LEU A 1 86 ? 1.571 -3.712 4.178 1.00 95.94 86 LEU A O 1
ATOM 710 N N . LEU A 1 87 ? 0.049 -4.258 5.716 1.00 95.00 87 LEU A N 1
ATOM 711 C CA . LEU A 1 87 ? 0.969 -5.083 6.509 1.00 95.00 87 LEU A CA 1
ATOM 712 C C . LEU A 1 87 ? 1.482 -6.290 5.715 1.00 95.00 87 LEU A C 1
ATOM 714 O O . LEU A 1 87 ? 2.674 -6.594 5.760 1.00 95.00 87 LEU A O 1
ATOM 718 N N . ILE A 1 88 ? 0.619 -6.954 4.945 1.00 94.38 88 ILE A N 1
ATOM 719 C CA . ILE A 1 88 ? 1.043 -8.054 4.067 1.00 94.38 88 ILE A CA 1
ATOM 720 C C . ILE A 1 88 ? 1.946 -7.522 2.954 1.00 94.38 88 ILE A C 1
ATOM 722 O O . ILE A 1 88 ? 3.047 -8.033 2.757 1.00 94.38 88 ILE A O 1
ATOM 726 N N . GLN A 1 89 ? 1.528 -6.451 2.277 1.00 94.19 89 GLN A N 1
ATOM 727 C CA . GLN A 1 89 ? 2.285 -5.853 1.174 1.00 94.19 89 GLN A CA 1
ATOM 728 C C . GLN A 1 89 ? 3.616 -5.2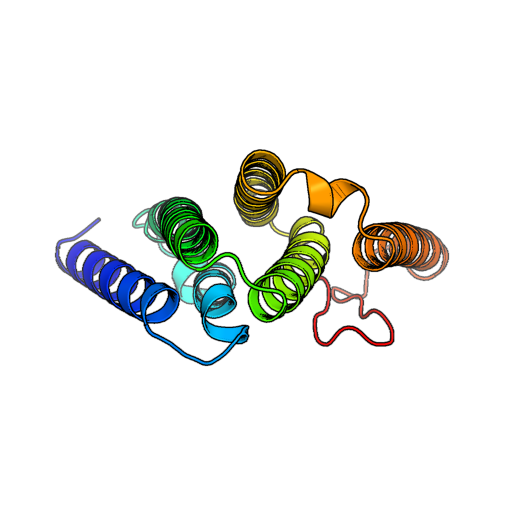22 1.617 1.00 94.19 89 GLN A C 1
ATOM 730 O O . GLN A 1 89 ? 4.562 -5.125 0.837 1.00 94.19 89 GLN A O 1
ATOM 735 N N . PHE A 1 90 ? 3.751 -4.855 2.892 1.00 95.00 90 PHE A N 1
ATOM 736 C CA . PHE A 1 90 ? 5.012 -4.399 3.476 1.00 95.00 90 PHE A CA 1
ATOM 737 C C . PHE A 1 90 ? 6.076 -5.505 3.470 1.00 95.00 90 PHE A C 1
ATOM 739 O O . PHE A 1 90 ? 7.268 -5.212 3.483 1.00 95.00 90 PHE A O 1
ATOM 746 N N . ASN A 1 91 ? 5.662 -6.770 3.385 1.00 92.44 91 ASN A N 1
ATOM 747 C CA . ASN A 1 91 ? 6.550 -7.927 3.312 1.00 92.44 91 ASN A CA 1
ATOM 748 C C . ASN A 1 91 ? 6.756 -8.444 1.878 1.00 92.44 91 ASN A C 1
ATOM 750 O O . ASN A 1 91 ? 7.373 -9.488 1.692 1.00 92.44 91 ASN A O 1
ATOM 754 N N . HIS A 1 92 ? 6.287 -7.715 0.861 1.00 92.12 92 HIS A N 1
ATOM 755 C CA . HIS A 1 92 ? 6.456 -8.074 -0.549 1.00 92.12 92 HIS A CA 1
ATOM 756 C C . HIS A 1 92 ? 7.946 -8.220 -0.918 1.00 92.12 92 HIS A C 1
ATOM 758 O O . HIS A 1 92 ? 8.790 -7.461 -0.445 1.00 92.12 92 HIS A O 1
ATOM 764 N N . ASN A 1 93 ? 8.297 -9.157 -1.800 1.00 89.69 93 ASN A N 1
ATOM 765 C CA . ASN A 1 93 ? 9.649 -9.389 -2.310 1.00 89.69 93 ASN A CA 1
ATOM 766 C C . ASN A 1 93 ? 10.302 -8.156 -2.983 1.00 89.69 93 ASN A C 1
ATOM 768 O O . ASN A 1 93 ? 11.522 -7.975 -2.883 1.00 89.69 93 ASN A O 1
ATOM 772 N N . LEU A 1 94 ? 9.521 -7.250 -3.585 1.00 90.69 94 LEU A N 1
ATOM 773 C CA . LEU A 1 94 ? 10.020 -6.052 -4.264 1.00 90.69 94 LEU A CA 1
ATOM 774 C C . LEU A 1 94 ? 10.299 -4.923 -3.271 1.00 90.69 94 LEU A C 1
ATOM 776 O O . LEU A 1 94 ? 9.391 -4.386 -2.63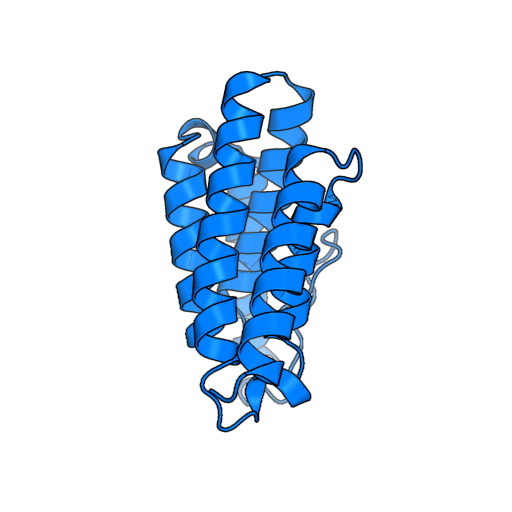7 1.00 90.69 94 LEU A O 1
ATOM 780 N N . LYS A 1 95 ? 11.561 -4.493 -3.193 1.00 93.00 95 LYS A N 1
ATOM 781 C CA . LYS A 1 95 ? 12.002 -3.432 -2.274 1.00 93.00 95 LYS A CA 1
ATOM 782 C C . LYS A 1 95 ? 11.271 -2.108 -2.505 1.00 93.00 95 LYS A C 1
ATOM 784 O O . LYS A 1 95 ? 10.955 -1.403 -1.550 1.00 93.00 95 LYS A O 1
ATOM 789 N N . GLU A 1 96 ? 11.019 -1.759 -3.757 1.00 93.31 96 GLU A N 1
ATOM 790 C CA . GLU A 1 96 ? 10.358 -0.518 -4.146 1.00 93.31 96 GLU A CA 1
ATOM 791 C C . GLU A 1 96 ? 8.884 -0.518 -3.736 1.00 93.31 96 GLU A C 1
ATOM 793 O O . GLU A 1 96 ? 8.398 0.495 -3.234 1.00 93.31 96 GLU A O 1
ATOM 798 N N . VAL A 1 97 ? 8.200 -1.663 -3.867 1.00 94.31 97 VAL A N 1
ATOM 799 C CA . VAL A 1 97 ? 6.823 -1.819 -3.380 1.00 94.31 97 VAL A CA 1
ATOM 800 C C . VAL A 1 97 ? 6.795 -1.721 -1.861 1.00 94.31 97 VAL A C 1
ATOM 802 O O . VAL A 1 97 ? 6.016 -0.927 -1.343 1.00 94.31 97 VAL A O 1
ATOM 805 N N . ARG A 1 98 ? 7.706 -2.401 -1.145 1.00 95.62 98 ARG A N 1
ATOM 806 C CA . ARG A 1 98 ? 7.811 -2.258 0.320 1.00 95.62 98 ARG A CA 1
ATOM 807 C C . ARG A 1 98 ? 7.969 -0.801 0.742 1.00 95.62 98 ARG A C 1
ATOM 809 O O . ARG A 1 98 ? 7.286 -0.359 1.653 1.00 95.62 98 ARG A O 1
ATOM 816 N N . ARG A 1 99 ? 8.819 -0.031 0.056 1.00 96.44 99 ARG A N 1
ATOM 817 C CA . ARG A 1 99 ? 9.035 1.397 0.353 1.00 96.44 99 ARG A CA 1
ATOM 818 C C . ARG A 1 99 ? 7.793 2.252 0.093 1.00 96.44 99 ARG A C 1
ATOM 820 O O . ARG A 1 99 ? 7.492 3.160 0.867 1.00 96.44 99 ARG A O 1
ATOM 827 N N . CYS A 1 100 ? 7.084 1.974 -0.998 1.00 96.94 100 CYS A N 1
ATOM 828 C CA . CYS A 1 100 ? 5.809 2.615 -1.303 1.00 96.94 100 CYS A CA 1
ATOM 829 C C . CYS A 1 100 ? 4.780 2.321 -0.202 1.00 96.94 100 CYS A C 1
ATOM 831 O O . CYS A 1 100 ? 4.165 3.239 0.334 1.00 96.94 100 CYS A O 1
ATOM 833 N N . VAL A 1 101 ? 4.638 1.048 0.170 1.00 97.12 101 VAL A N 1
ATOM 834 C CA . VAL A 1 101 ? 3.710 0.578 1.204 1.00 97.12 101 VAL A CA 1
ATOM 835 C C . VAL A 1 101 ? 4.056 1.149 2.577 1.00 97.12 101 VAL A C 1
ATOM 837 O O . VAL A 1 101 ? 3.156 1.606 3.269 1.00 97.12 101 VAL A O 1
ATOM 840 N N . ASP A 1 102 ? 5.336 1.195 2.945 1.00 97.44 102 ASP A N 1
ATOM 841 C CA . ASP A 1 102 ? 5.829 1.821 4.179 1.00 97.44 102 ASP A CA 1
ATOM 842 C C . ASP A 1 102 ? 5.416 3.297 4.261 1.00 97.44 102 ASP A C 1
ATOM 844 O O . ASP A 1 102 ? 4.883 3.760 5.268 1.00 97.44 102 ASP A O 1
ATOM 848 N N . THR A 1 103 ? 5.542 4.023 3.146 1.00 98.06 103 THR A N 1
ATOM 849 C CA . THR A 1 103 ? 5.088 5.418 3.060 1.00 98.06 103 THR A CA 1
ATOM 850 C C . THR A 1 103 ? 3.568 5.526 3.235 1.00 98.06 103 THR A C 1
ATOM 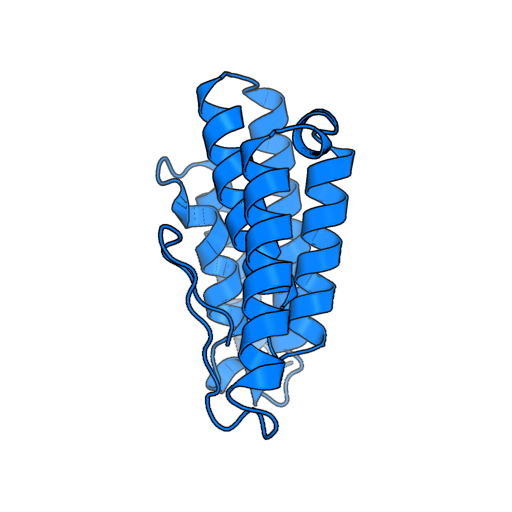852 O O . THR A 1 103 ? 3.089 6.414 3.944 1.00 98.06 103 THR A O 1
ATOM 855 N N . CYS A 1 104 ? 2.797 4.618 2.628 1.00 97.62 104 CYS A N 1
ATOM 856 C CA . CYS A 1 104 ? 1.343 4.564 2.800 1.00 97.62 104 CYS A CA 1
ATOM 857 C C . CYS A 1 104 ? 0.943 4.220 4.244 1.00 97.62 104 CYS A C 1
ATOM 859 O O . CYS A 1 104 ? 0.054 4.866 4.792 1.00 97.62 104 CYS A O 1
ATOM 861 N N . LEU A 1 105 ? 1.616 3.262 4.889 1.00 96.81 105 LEU A N 1
ATOM 862 C CA . LEU A 1 105 ? 1.405 2.910 6.298 1.00 96.81 105 LEU A CA 1
ATOM 863 C C . LEU A 1 105 ? 1.707 4.093 7.217 1.00 96.81 105 LEU A C 1
ATOM 865 O O . LEU A 1 105 ? 0.894 4.419 8.080 1.00 96.81 105 LEU A O 1
ATOM 869 N N . ALA A 1 106 ? 2.831 4.778 7.001 1.00 97.00 106 ALA A N 1
ATOM 870 C CA . ALA A 1 106 ? 3.194 5.964 7.766 1.00 97.00 106 ALA A CA 1
ATOM 871 C C . ALA A 1 106 ? 2.132 7.069 7.638 1.00 97.00 106 ALA A C 1
ATOM 873 O O . ALA A 1 106 ? 1.754 7.674 8.641 1.00 97.00 106 ALA A O 1
ATOM 874 N N . LYS A 1 107 ? 1.599 7.296 6.427 1.00 97.56 107 LYS A N 1
ATOM 875 C CA . LYS A 1 107 ? 0.488 8.233 6.179 1.00 97.56 107 LYS A CA 1
ATOM 876 C C . LYS A 1 107 ? -0.820 7.797 6.841 1.00 97.56 107 LYS A C 1
ATOM 878 O O . LYS A 1 107 ? -1.530 8.631 7.403 1.00 97.56 107 LYS A O 1
ATOM 883 N N . LEU A 1 108 ? -1.137 6.504 6.802 1.00 96.75 108 LEU A N 1
ATOM 884 C CA . LEU A 1 108 ? -2.324 5.943 7.449 1.00 96.75 108 LEU A CA 1
ATOM 885 C C . LEU A 1 108 ? -2.276 6.185 8.960 1.00 96.75 108 LEU A C 1
ATOM 887 O O . LEU A 1 108 ? -3.220 6.727 9.528 1.00 96.75 108 LEU A O 1
ATOM 891 N N . ILE A 1 109 ? -1.154 5.837 9.588 1.00 94.94 109 ILE A N 1
ATOM 892 C CA . ILE A 1 109 ? -0.936 5.970 11.031 1.00 94.94 109 ILE A CA 1
ATOM 893 C C . ILE A 1 109 ? -0.890 7.440 11.455 1.00 94.94 109 ILE A C 1
ATOM 895 O O . ILE A 1 109 ? -1.464 7.796 12.482 1.00 94.94 109 ILE A O 1
ATOM 899 N N . SER A 1 110 ? -0.244 8.311 10.677 1.00 95.75 110 SER A N 1
ATOM 900 C CA . SER A 1 110 ? -0.195 9.741 10.998 1.00 95.75 110 SER A CA 1
ATOM 901 C C . SER A 1 110 ? -1.568 10.410 10.888 1.00 95.75 110 SER A C 1
ATOM 903 O O . SER A 1 110 ? -1.872 11.316 11.663 1.00 95.75 110 SER A O 1
ATOM 905 N N . THR A 1 111 ? -2.415 9.943 9.965 1.00 95.62 111 THR A N 1
ATOM 906 C CA . THR A 1 111 ? -3.780 10.458 9.782 1.00 95.62 111 THR A CA 1
ATOM 907 C C . THR A 1 111 ? -4.756 9.885 10.811 1.00 95.62 111 THR A C 1
ATOM 909 O O . THR A 1 111 ? -5.628 10.611 11.290 1.00 95.62 111 THR A O 1
ATOM 912 N N . PHE A 1 112 ? -4.595 8.611 11.181 1.00 95.25 112 PHE A N 1
ATOM 913 C CA . PHE A 1 112 ? -5.473 7.873 12.093 1.00 95.25 112 PHE A CA 1
ATOM 914 C C . PHE A 1 112 ? -4.663 7.142 13.184 1.00 95.25 112 PHE A C 1
ATOM 916 O O . PHE A 1 112 ? -4.517 5.915 13.143 1.00 95.25 112 PHE A O 1
ATOM 923 N N . PRO A 1 113 ? -4.137 7.865 14.195 1.00 93.94 113 PRO A N 1
ATOM 924 C CA . PRO A 1 113 ? -3.225 7.290 15.189 1.00 93.94 113 PRO A CA 1
ATOM 925 C C . PRO A 1 113 ? -3.833 6.177 16.049 1.00 93.94 113 PRO A C 1
ATOM 927 O O . PRO A 1 113 ? -3.107 5.333 16.572 1.00 93.94 113 PRO A O 1
ATOM 930 N N . HIS A 1 114 ? -5.162 6.146 16.199 1.00 91.94 114 HIS A N 1
ATOM 931 C CA . HIS A 1 114 ? -5.861 5.114 16.972 1.00 91.94 114 HIS A CA 1
ATOM 932 C C . HIS A 1 114 ? -5.697 3.711 16.380 1.00 91.94 114 HIS A C 1
ATOM 934 O O . HIS A 1 114 ? -5.779 2.733 17.121 1.00 91.94 114 HIS A O 1
ATOM 940 N N . LEU A 1 115 ? -5.409 3.598 15.079 1.00 93.00 115 LEU A N 1
ATOM 941 C CA . LEU A 1 115 ? -5.188 2.314 14.411 1.00 93.00 115 LEU A CA 1
ATOM 942 C C . LEU A 1 115 ? -3.973 1.556 14.961 1.00 93.00 115 LEU A C 1
ATOM 944 O O . LEU A 1 115 ? -3.990 0.328 14.959 1.00 93.00 115 LEU A O 1
ATOM 948 N N . LEU A 1 116 ? -2.960 2.249 15.497 1.00 88.75 116 LEU A N 1
ATOM 949 C CA . LEU A 1 116 ? -1.798 1.608 16.135 1.00 88.75 116 LEU A CA 1
ATOM 950 C C . LEU A 1 116 ? -2.191 0.677 17.284 1.00 88.75 116 LEU A C 1
ATOM 952 O O . LEU A 1 116 ? -1.529 -0.326 17.530 1.00 88.75 116 LEU A O 1
ATOM 956 N N . TRP A 1 117 ? -3.273 1.021 17.979 1.00 91.44 117 TRP A N 1
ATOM 957 C CA . TRP A 1 117 ? -3.754 0.307 19.157 1.00 91.44 117 TRP A CA 1
ATOM 958 C C . TRP A 1 117 ? -4.965 -0.578 18.849 1.00 91.44 117 TRP A C 1
ATOM 960 O O . TRP A 1 117 ? -5.553 -1.162 19.759 1.00 91.44 117 TRP A O 1
ATOM 970 N N . ASN A 1 118 ? -5.355 -0.697 17.576 1.00 92.88 118 ASN A N 1
ATOM 971 C CA . ASN A 1 118 ? -6.412 -1.615 17.179 1.00 92.88 118 ASN A CA 1
ATOM 972 C C . ASN A 1 118 ? -5.917 -3.057 17.371 1.00 92.88 118 ASN A C 1
ATOM 974 O O . ASN A 1 118 ? -4.981 -3.503 16.703 1.00 92.88 118 ASN A O 1
ATOM 978 N N . GLY A 1 119 ? -6.570 -3.795 18.272 1.00 92.31 119 GLY A N 1
ATOM 979 C CA . GLY A 1 119 ? -6.173 -5.158 18.629 1.00 92.31 119 GLY A CA 1
ATOM 980 C C . GLY A 1 119 ? -6.137 -6.125 17.444 1.00 92.31 119 GLY A C 1
ATOM 981 O O . GLY A 1 119 ? -5.300 -7.023 17.428 1.00 92.31 119 GLY A O 1
ATOM 982 N N . THR A 1 120 ? -6.975 -5.916 16.424 1.00 91.19 120 THR A N 1
ATOM 983 C CA . THR A 1 120 ? -6.958 -6.751 15.217 1.00 91.19 120 THR A CA 1
ATOM 984 C C . THR A 1 120 ? -5.720 -6.475 14.374 1.00 91.19 120 THR A C 1
ATOM 986 O O . THR A 1 120 ? -5.046 -7.416 13.981 1.00 91.19 120 THR A O 1
ATOM 989 N N . ILE A 1 121 ? -5.357 -5.203 14.169 1.00 93.44 121 ILE A N 1
ATOM 990 C CA . ILE A 1 121 ? -4.154 -4.823 13.407 1.00 93.44 121 ILE A CA 1
ATOM 991 C C . ILE A 1 121 ? -2.897 -5.352 14.103 1.00 93.44 121 ILE A C 1
ATOM 993 O O . ILE A 1 121 ? -2.050 -5.973 13.462 1.00 93.44 121 ILE A O 1
ATOM 997 N N . VAL A 1 122 ? -2.792 -5.157 15.422 1.00 94.06 122 VAL A N 1
ATOM 998 C CA . VAL A 1 122 ? -1.661 -5.658 16.219 1.00 94.06 122 VAL A CA 1
ATOM 999 C C . VAL A 1 122 ? -1.594 -7.185 16.166 1.00 94.06 122 VAL A C 1
ATOM 1001 O O . VAL A 1 122 ? -0.522 -7.746 15.948 1.00 94.06 122 VAL A O 1
ATOM 1004 N N . SER A 1 123 ? -2.733 -7.870 16.310 1.00 93.56 123 SER A N 1
ATOM 1005 C CA . SER A 1 123 ? -2.796 -9.328 16.187 1.00 93.56 123 SER A CA 1
ATOM 1006 C C . SER A 1 123 ? -2.361 -9.793 14.797 1.00 93.56 123 SER A C 1
ATOM 1008 O O . SER A 1 123 ? -1.518 -10.680 14.695 1.00 93.56 123 SER A O 1
ATOM 1010 N N . SER A 1 124 ? -2.857 -9.164 13.731 1.00 92.19 124 SER A N 1
ATOM 1011 C CA . SER A 1 124 ? -2.489 -9.472 12.347 1.00 92.19 124 SER A CA 1
ATOM 1012 C C . SER A 1 124 ? -0.992 -9.253 12.094 1.00 92.19 124 SER A C 1
ATOM 1014 O O . SER A 1 124 ? -0.350 -10.119 11.501 1.00 92.19 124 SER A O 1
ATOM 1016 N N . ALA A 1 125 ? -0.392 -8.181 12.625 1.00 93.19 125 ALA A N 1
ATOM 1017 C CA . ALA A 1 125 ? 1.051 -7.941 12.542 1.00 93.19 125 ALA A CA 1
ATOM 1018 C C . ALA A 1 125 ? 1.879 -9.014 13.277 1.00 93.19 125 ALA A C 1
ATOM 1020 O O . ALA A 1 125 ? 2.868 -9.515 12.741 1.00 93.19 125 ALA A O 1
ATOM 1021 N N . LEU A 1 126 ? 1.467 -9.415 14.484 1.00 94.56 126 LEU A N 1
ATOM 1022 C CA . LEU A 1 126 ? 2.141 -10.473 15.246 1.00 94.56 126 LEU A CA 1
ATOM 1023 C C . LEU A 1 126 ? 2.009 -11.841 14.567 1.00 94.56 126 LEU A C 1
ATOM 1025 O O . LEU A 1 126 ? 2.984 -12.586 14.485 1.00 94.56 126 LEU A O 1
ATOM 1029 N N . ARG A 1 127 ? 0.826 -12.155 14.029 1.00 93.81 127 ARG A N 1
ATOM 1030 C CA . ARG A 1 127 ? 0.584 -13.381 13.256 1.00 93.81 127 ARG A CA 1
ATOM 1031 C C . ARG A 1 127 ? 1.439 -13.426 11.992 1.00 93.81 127 ARG A C 1
ATOM 1033 O O . ARG A 1 127 ? 1.942 -14.489 11.647 1.00 93.81 127 ARG A O 1
ATOM 1040 N N . LEU A 1 128 ? 1.639 -12.283 11.337 1.00 92.69 128 LEU A N 1
ATOM 1041 C CA . LEU A 1 128 ? 2.530 -12.140 10.185 1.00 92.69 128 LEU A CA 1
ATOM 1042 C C . LEU A 1 128 ? 3.987 -12.411 10.545 1.00 92.69 128 LEU A C 1
ATOM 1044 O O . LEU A 1 128 ? 4.639 -13.209 9.878 1.00 92.69 128 LEU A O 1
ATOM 1048 N N . LEU A 1 129 ? 4.473 -11.823 11.638 1.00 93.00 129 LEU A N 1
ATOM 1049 C CA . LEU A 1 129 ? 5.817 -12.091 12.153 1.00 93.00 129 LEU A CA 1
ATOM 1050 C C . LEU A 1 129 ? 6.013 -13.568 12.516 1.00 93.00 129 LEU A C 1
ATOM 1052 O O . LEU A 1 129 ? 7.050 -14.148 12.194 1.00 93.00 129 LEU A O 1
ATOM 1056 N N . GLN A 1 130 ? 5.017 -14.187 13.154 1.00 93.00 130 GLN A N 1
ATOM 1057 C CA . GLN A 1 130 ? 5.062 -15.607 13.486 1.00 93.00 130 GLN A CA 1
ATOM 1058 C C . GLN A 1 130 ? 5.109 -16.478 12.224 1.00 93.00 130 GLN A C 1
ATOM 1060 O O . GLN A 1 130 ? 5.985 -17.333 12.124 1.00 93.00 130 GLN A O 1
ATOM 1065 N N . ALA A 1 131 ? 4.237 -16.226 11.245 1.00 91.00 131 ALA A N 1
ATOM 1066 C CA . ALA A 1 131 ? 4.206 -16.976 9.990 1.00 91.00 131 ALA A CA 1
ATOM 1067 C C . ALA A 1 131 ? 5.530 -16.865 9.217 1.00 91.00 131 ALA A C 1
ATOM 1069 O O . ALA A 1 131 ? 6.028 -17.861 8.699 1.00 91.00 131 ALA A O 1
ATOM 1070 N N . LEU A 1 132 ? 6.138 -15.674 9.183 1.00 89.62 132 LEU A N 1
ATOM 1071 C CA . LEU A 1 132 ? 7.456 -15.464 8.577 1.00 89.62 132 LEU A CA 1
ATOM 1072 C C . LEU A 1 132 ? 8.560 -16.237 9.316 1.00 89.62 132 LEU A C 1
ATOM 1074 O O . LEU A 1 132 ? 9.403 -16.870 8.686 1.00 89.62 132 LEU A O 1
ATOM 1078 N N . SER A 1 133 ? 8.538 -16.233 10.650 1.00 90.94 133 SER A N 1
ATOM 1079 C CA . SER A 1 133 ? 9.492 -16.985 11.477 1.00 90.94 133 SER A CA 1
ATOM 1080 C C . SER A 1 133 ? 9.366 -18.501 11.293 1.00 90.94 133 SER A C 1
ATOM 1082 O O . SER A 1 133 ? 10.368 -19.212 11.223 1.00 90.94 133 SER A O 1
ATOM 1084 N N . GLU A 1 134 ? 8.140 -19.013 11.189 1.00 90.12 134 GLU A N 1
ATOM 1085 C CA . GLU A 1 134 ? 7.873 -20.426 10.910 1.00 90.12 134 GLU A CA 1
ATOM 1086 C C . GLU A 1 134 ? 8.285 -20.807 9.484 1.00 90.12 134 GLU A C 1
ATOM 1088 O O . GLU A 1 134 ? 8.890 -21.863 9.284 1.00 90.12 134 GLU A O 1
ATOM 1093 N N . ASN A 1 135 ? 8.046 -19.929 8.505 1.00 87.56 135 ASN A N 1
ATOM 1094 C CA . ASN A 1 135 ? 8.475 -20.144 7.126 1.00 87.56 135 ASN A CA 1
ATOM 1095 C C . ASN A 1 135 ? 10.002 -20.297 7.035 1.00 87.56 135 ASN A C 1
ATOM 1097 O O . ASN A 1 135 ? 10.456 -21.279 6.461 1.00 87.56 135 ASN A O 1
ATOM 1101 N N . LEU A 1 136 ? 10.781 -19.456 7.726 1.00 85.56 136 LEU A N 1
ATOM 1102 C CA . LEU A 1 136 ? 12.248 -19.579 7.778 1.00 85.56 136 LEU A CA 1
ATOM 1103 C C . LEU A 1 136 ? 12.745 -20.927 8.332 1.00 85.56 136 LEU A C 1
ATOM 1105 O O . LEU A 1 136 ? 13.831 -21.376 7.974 1.00 85.56 136 LEU A O 1
ATOM 1109 N N . LYS A 1 137 ? 11.976 -21.576 9.216 1.00 87.38 137 LYS A N 1
ATOM 1110 C CA . LYS A 1 137 ? 12.313 -22.908 9.753 1.00 87.38 137 LYS A CA 1
ATOM 1111 C C . LYS A 1 137 ? 11.942 -24.041 8.799 1.00 87.38 137 LYS A C 1
ATOM 1113 O O . LYS A 1 137 ? 12.546 -25.106 8.869 1.00 87.38 137 LYS A O 1
ATOM 1118 N N . THR A 1 138 ? 10.922 -23.831 7.972 1.00 84.25 138 THR A N 1
ATOM 1119 C CA . THR A 1 138 ? 10.317 -24.873 7.128 1.00 84.25 138 THR A CA 1
ATOM 1120 C C . THR A 1 138 ? 10.875 -24.851 5.706 1.00 84.25 138 THR A C 1
ATOM 1122 O O . THR A 1 138 ? 10.990 -25.893 5.070 1.00 84.25 138 THR A O 1
ATOM 1125 N N . ASP A 1 139 ? 11.239 -23.668 5.222 1.00 80.62 139 ASP A N 1
ATOM 1126 C CA . ASP A 1 139 ? 11.724 -23.388 3.876 1.00 80.62 139 ASP A CA 1
ATOM 1127 C C . ASP A 1 139 ? 12.891 -22.399 3.980 1.00 80.62 139 ASP A C 1
ATOM 1129 O O . ASP A 1 139 ? 12.769 -21.212 3.680 1.00 80.62 139 ASP A O 1
ATOM 1133 N N . SER A 1 140 ? 14.033 -22.889 4.473 1.00 72.12 140 SER A N 1
ATOM 1134 C CA . SER A 1 140 ? 15.236 -22.072 4.690 1.00 72.12 140 SER A CA 1
ATOM 1135 C C . SER A 1 140 ? 15.771 -21.435 3.407 1.00 72.12 140 SER A C 1
ATOM 1137 O O . SER A 1 140 ? 16.423 -20.394 3.465 1.00 72.12 140 SER A O 1
ATOM 1139 N N . ASP A 1 141 ? 15.477 -22.050 2.261 1.00 75.19 141 ASP A N 1
ATOM 1140 C CA . ASP A 1 141 ? 15.918 -21.595 0.944 1.00 75.19 141 ASP A CA 1
ATOM 1141 C C . ASP A 1 141 ? 14.901 -20.647 0.278 1.00 75.19 141 ASP A C 1
ATOM 1143 O O . ASP A 1 141 ? 15.143 -20.190 -0.841 1.00 75.19 141 ASP A O 1
ATOM 1147 N N . CYS A 1 142 ? 13.774 -20.337 0.945 1.00 69.69 142 CYS A N 1
ATOM 1148 C CA . CYS A 1 142 ? 12.653 -19.562 0.396 1.00 69.69 142 CYS A CA 1
ATOM 1149 C C . CYS A 1 142 ? 12.248 -20.045 -1.009 1.00 69.69 142 CYS A C 1
ATOM 1151 O O . CYS A 1 142 ? 12.047 -19.253 -1.935 1.00 69.69 142 CYS A O 1
ATOM 1153 N N . SER A 1 143 ? 12.177 -21.364 -1.185 1.00 69.12 143 SER A N 1
ATOM 1154 C CA . SER A 1 143 ? 11.825 -22.004 -2.452 1.00 69.12 143 SER A CA 1
ATOM 1155 C C . SER A 1 143 ? 10.376 -21.720 -2.862 1.00 69.12 143 SER A C 1
ATOM 1157 O O . SER A 1 143 ? 10.060 -21.666 -4.055 1.00 69.12 143 SER A O 1
ATOM 1159 N N . SER A 1 144 ? 9.502 -21.478 -1.883 1.00 73.06 144 SER A N 1
ATOM 1160 C CA . SER A 1 144 ? 8.133 -21.022 -2.085 1.00 73.06 144 SER A CA 1
ATOM 1161 C C . SER A 1 144 ? 8.074 -19.488 -2.181 1.00 73.06 144 SER A C 1
ATOM 1163 O O . SER A 1 144 ? 8.322 -18.784 -1.205 1.00 73.06 144 SER A O 1
ATOM 1165 N N . PRO A 1 145 ? 7.698 -18.916 -3.342 1.00 73.50 145 PRO A N 1
ATOM 1166 C CA . PRO A 1 145 ? 7.645 -17.465 -3.511 1.00 73.50 145 PRO A CA 1
ATOM 1167 C C . PRO A 1 145 ? 6.398 -16.836 -2.873 1.00 73.50 145 PRO A C 1
ATOM 1169 O O . PRO A 1 145 ? 6.179 -15.642 -3.035 1.00 73.50 145 PRO A O 1
ATOM 1172 N N . THR A 1 146 ? 5.537 -17.624 -2.217 1.00 82.75 146 THR A N 1
ATOM 1173 C CA . THR A 1 146 ? 4.254 -17.147 -1.694 1.00 82.75 146 THR A CA 1
ATOM 1174 C C . THR A 1 146 ? 3.964 -17.663 -0.294 1.00 82.75 146 THR A C 1
ATOM 1176 O O . THR A 1 146 ? 3.957 -18.875 -0.084 1.00 82.75 146 THR A O 1
ATOM 1179 N N . LEU A 1 147 ? 3.611 -16.761 0.627 1.00 84.81 147 LEU A N 1
ATOM 1180 C CA . LEU A 1 147 ? 3.181 -17.100 1.987 1.00 84.81 147 LEU A CA 1
ATOM 1181 C C . LEU A 1 147 ? 1.760 -16.586 2.237 1.00 84.81 147 LEU A C 1
ATOM 1183 O O . LEU A 1 147 ? 1.498 -15.390 2.125 1.00 84.81 147 LEU A O 1
ATOM 1187 N N . SER A 1 148 ? 0.843 -17.487 2.585 1.00 84.81 148 SER A N 1
ATOM 1188 C CA . SER A 1 148 ? -0.555 -17.150 2.892 1.00 84.81 148 SER A CA 1
ATOM 1189 C C . SER A 1 148 ? -0.810 -17.204 4.392 1.00 84.81 148 SER A C 1
ATOM 1191 O O . SER A 1 148 ? -0.314 -18.102 5.073 1.00 84.81 148 SER A O 1
ATOM 1193 N N . LEU A 1 149 ? -1.617 -16.274 4.904 1.00 82.94 149 LEU A N 1
ATOM 1194 C CA . LEU A 1 149 ? -2.030 -16.267 6.304 1.00 82.94 149 LEU A CA 1
ATOM 1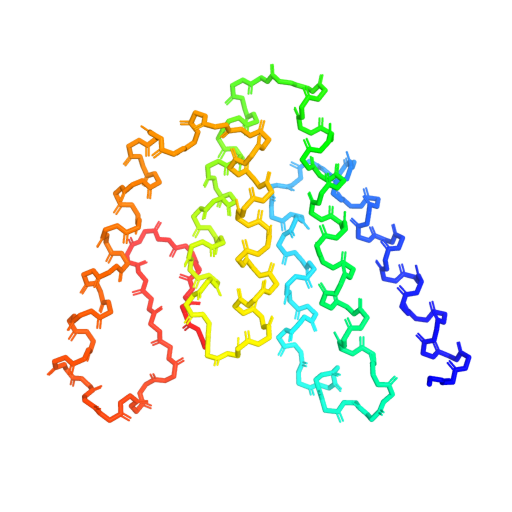195 C C . LEU A 1 149 ? -3.477 -16.749 6.449 1.00 82.94 149 LEU A C 1
ATOM 1197 O O . LEU A 1 149 ? -4.356 -16.248 5.748 1.00 82.94 149 LEU A O 1
ATOM 1201 N N . PRO A 1 150 ? -3.776 -17.660 7.395 1.00 79.88 150 PRO A N 1
ATOM 1202 C CA . PRO A 1 150 ? -5.147 -18.095 7.635 1.00 79.88 150 PRO A CA 1
ATOM 1203 C C . PRO A 1 150 ? -6.071 -16.916 7.980 1.00 79.88 150 PRO A C 1
ATOM 1205 O O . PRO A 1 150 ? -5.823 -16.186 8.940 1.00 79.88 150 PRO A O 1
ATOM 1208 N N . GLY A 1 151 ? -7.161 -16.745 7.234 1.00 79.06 151 GLY A N 1
ATOM 1209 C CA . GLY A 1 151 ? -8.175 -15.718 7.506 1.00 79.06 151 GLY A CA 1
ATOM 1210 C C . GLY A 1 151 ? -7.907 -14.336 6.901 1.00 79.06 151 GLY A C 1
ATOM 1211 O O . GLY A 1 151 ? -8.746 -13.459 7.074 1.00 79.06 151 GLY A O 1
ATOM 1212 N N . LEU A 1 152 ? -6.802 -14.144 6.171 1.00 83.56 152 LEU A N 1
ATOM 1213 C CA . LEU A 1 152 ? -6.588 -12.958 5.337 1.00 83.56 152 LEU A CA 1
ATOM 1214 C C . LEU A 1 152 ? -6.651 -13.363 3.855 1.00 83.56 152 LEU A C 1
ATOM 1216 O O . LEU A 1 152 ? -6.115 -14.410 3.495 1.00 83.56 152 LEU A O 1
ATOM 1220 N N . PRO A 1 153 ? -7.307 -12.572 2.986 1.00 86.81 153 PRO A N 1
ATOM 1221 C CA . PRO A 1 153 ? -7.472 -12.925 1.575 1.00 86.81 153 PRO A CA 1
ATOM 1222 C C . PRO A 1 153 ? -6.209 -12.691 0.733 1.00 86.81 153 PRO A C 1
ATOM 1224 O O . PRO A 1 153 ? -6.180 -13.077 -0.433 1.00 86.81 153 PRO A O 1
ATOM 1227 N N . TRP A 1 154 ? -5.184 -12.049 1.299 1.00 90.38 154 TRP A N 1
ATOM 1228 C CA . TRP A 1 154 ? -3.943 -11.714 0.605 1.00 90.38 154 TRP A CA 1
ATOM 1229 C C . TRP A 1 154 ? -2.780 -12.581 1.073 1.00 90.38 154 TRP A C 1
ATOM 1231 O O . TRP A 1 154 ? -2.759 -13.108 2.187 1.00 90.38 154 TRP A O 1
ATOM 1241 N N . HIS A 1 155 ? -1.775 -12.667 0.217 1.00 88.00 155 HIS A N 1
ATOM 1242 C CA . HIS A 1 155 ? -0.575 -13.460 0.413 1.00 88.00 155 HIS A CA 1
ATOM 1243 C C . HIS A 1 155 ? 0.656 -12.615 0.093 1.00 88.00 155 HIS A C 1
ATOM 1245 O O . HIS A 1 155 ? 0.611 -11.715 -0.744 1.00 88.00 155 HIS A O 1
ATOM 1251 N N . ILE A 1 156 ? 1.759 -12.899 0.780 1.00 86.00 156 ILE A N 1
ATOM 1252 C CA . ILE A 1 156 ? 3.063 -12.312 0.465 1.00 86.00 156 ILE A CA 1
ATOM 1253 C C . ILE A 1 156 ? 3.536 -12.909 -0.861 1.00 86.00 156 ILE A C 1
ATOM 1255 O O . ILE A 1 156 ? 3.371 -14.114 -1.066 1.00 86.00 156 ILE A O 1
ATOM 1259 N N . GLN A 1 157 ? 4.116 -12.080 -1.734 1.00 79.50 157 GLN A N 1
ATOM 1260 C CA . GLN A 1 157 ? 4.698 -12.480 -3.019 1.00 79.50 157 GLN A CA 1
ATOM 1261 C C . GLN A 1 157 ? 6.071 -11.879 -3.246 1.00 79.50 157 GLN A C 1
ATOM 1263 O O . GLN A 1 157 ? 6.314 -10.731 -2.810 1.00 79.50 157 GLN A O 1
#

Sequence (157 aa):
MDFAQCIYLLSVFRLEIMRVVHSTHCDSVHVIFKYLEDRAVRKDKGALWLCLLNAAIVIFDEYLTECKKKATSVIDKHLQYHAEFLLIQFNHNLKEVRRCVDTCLAKLISTFPHLLWNGTIVSSALRLLQALSENLKTDSDCSSPTLSLPGLPWHIQ